Protein AF-A0A367GFH6-F1 (afdb_monomer_lite)

Secondary structure (DSSP, 8-state):
--S-HHHHHHHHHHHTS---HHHHHHHHT--HHHHHHHHHHHHHHHHHHHHHHHHHHHHHHHHHHHHHHHHHHHHHHHHHHTSSS--HHHHHHHHHHHHHHHHHHHTT------

Sequence (114 aa):
MVLTEKQRNILTEYYNDDLSLAEIAENYGITRQGVRDAIKHGEATLMEMEEKLGTARRTEAIRADLARLEELVSEVRVCNTGLFEPDTRVQRATEEMLTIIHRLDTQEELPDGI

pLDDT: mean 89.29, std 12.42, range [42.53, 97.75]

Structure (mmCIF, N/CA/C/O backbone):
data_AF-A0A367GFH6-F1
#
_entry.id   AF-A0A367GFH6-F1
#
loop_
_atom_site.group_PDB
_atom_site.id
_atom_site.type_symbol
_atom_site.label_atom_id
_atom_site.label_alt_id
_atom_site.label_comp_id
_atom_site.label_asym_id
_atom_site.label_entity_id
_atom_site.label_seq_id
_atom_site.pdbx_PDB_ins_code
_atom_site.Cartn_x
_atom_site.Cartn_y
_atom_site.Cartn_z
_atom_site.occupancy
_atom_site.B_iso_or_equiv
_atom_site.auth_seq_id
_atom_site.auth_comp_id
_atom_site.auth_asym_id
_atom_site.auth_atom_id
_atom_site.pdbx_PDB_model_num
ATOM 1 N N . MET A 1 1 ? -5.920 -10.518 13.382 1.00 49.75 1 MET A N 1
ATOM 2 C CA . MET A 1 1 ? -7.082 -9.598 13.438 1.00 49.75 1 MET A CA 1
ATOM 3 C C . MET A 1 1 ? -6.697 -8.450 14.351 1.00 49.75 1 MET A C 1
ATOM 5 O O . MET A 1 1 ? -6.339 -8.726 15.485 1.00 49.75 1 MET A O 1
ATOM 9 N N . VAL A 1 2 ? -6.662 -7.218 13.836 1.00 67.62 2 VAL A N 1
ATOM 10 C CA . VAL A 1 2 ? -6.020 -6.072 14.515 1.00 67.62 2 VAL A CA 1
ATOM 11 C C . VAL A 1 2 ? -6.932 -5.437 15.577 1.00 67.62 2 VAL A C 1
ATOM 13 O O . VAL A 1 2 ? -6.454 -5.005 16.616 1.00 67.62 2 VAL A O 1
ATOM 16 N N . LEU A 1 3 ? -8.255 -5.483 15.379 1.00 81.12 3 LEU A N 1
ATOM 17 C CA . LEU A 1 3 ? -9.234 -5.159 16.420 1.00 81.12 3 LEU A CA 1
ATOM 18 C C . LEU A 1 3 ? -9.558 -6.386 17.270 1.00 81.12 3 LEU A C 1
ATOM 20 O O . LEU A 1 3 ? -9.833 -7.470 16.734 1.00 81.12 3 LEU A O 1
ATOM 24 N N . THR A 1 4 ? -9.637 -6.183 18.586 1.00 87.31 4 THR A N 1
ATOM 25 C CA . THR A 1 4 ? -10.254 -7.175 19.473 1.00 87.31 4 THR A CA 1
ATOM 26 C C . THR A 1 4 ? -11.721 -7.372 19.093 1.00 87.31 4 THR A C 1
ATOM 28 O O . THR A 1 4 ? -12.379 -6.464 18.579 1.00 87.31 4 THR A O 1
ATOM 31 N N . GLU A 1 5 ? -12.254 -8.565 19.350 1.00 88.38 5 GLU A N 1
ATOM 32 C CA . GLU A 1 5 ? -13.666 -8.870 19.096 1.00 88.38 5 GLU A CA 1
ATOM 33 C C . GLU A 1 5 ? -14.594 -7.874 19.808 1.00 88.38 5 GLU A C 1
ATOM 35 O O . GLU A 1 5 ? -15.506 -7.327 19.196 1.00 88.38 5 GLU A O 1
ATOM 40 N N . LYS A 1 6 ? -14.265 -7.519 21.055 1.00 88.38 6 LYS A N 1
ATOM 41 C CA . LYS A 1 6 ? -14.999 -6.512 21.829 1.00 88.38 6 LYS A CA 1
ATOM 42 C C . LYS A 1 6 ? -15.000 -5.128 21.166 1.00 88.38 6 LYS A C 1
ATOM 44 O O . LYS A 1 6 ? -16.052 -4.511 21.081 1.00 88.38 6 LYS A O 1
ATOM 49 N N . GLN A 1 7 ? -13.855 -4.632 20.689 1.00 89.44 7 GLN A N 1
ATOM 50 C CA . GLN A 1 7 ? -13.791 -3.330 20.002 1.00 89.44 7 GLN A CA 1
ATOM 51 C C . GLN A 1 7 ? -14.589 -3.333 18.698 1.00 89.44 7 GLN A C 1
ATOM 53 O O . GLN A 1 7 ? -15.278 -2.364 18.400 1.00 89.44 7 GLN A O 1
ATOM 58 N N . ARG A 1 8 ? -14.518 -4.427 17.932 1.00 92.06 8 ARG A N 1
ATOM 59 C CA . ARG A 1 8 ? -15.259 -4.571 16.674 1.00 92.06 8 ARG A CA 1
ATOM 60 C C . ARG A 1 8 ? -16.766 -4.537 16.900 1.00 92.06 8 ARG A C 1
ATOM 62 O O . ARG A 1 8 ? -17.466 -3.847 16.163 1.00 92.06 8 ARG A O 1
ATOM 69 N N . ASN A 1 9 ? -17.247 -5.250 17.913 1.00 94.25 9 ASN A N 1
ATOM 70 C CA . ASN A 1 9 ? -18.670 -5.290 18.222 1.00 94.25 9 ASN A CA 1
ATOM 71 C C . ASN A 1 9 ? -19.150 -3.932 18.754 1.00 94.25 9 ASN A C 1
ATOM 73 O O . ASN A 1 9 ? -20.153 -3.429 18.270 1.00 94.25 9 ASN A O 1
ATOM 77 N N . ILE A 1 10 ? -18.377 -3.271 19.629 1.00 95.31 10 ILE A N 1
ATOM 78 C CA . ILE A 1 10 ? -18.678 -1.905 20.099 1.00 95.31 10 ILE A CA 1
ATOM 79 C C . ILE A 1 10 ? -18.764 -0.905 18.933 1.00 95.31 10 ILE A C 1
ATOM 81 O O . ILE A 1 10 ? -19.677 -0.084 18.900 1.00 95.31 10 ILE A O 1
ATOM 85 N N . LEU A 1 11 ? -17.835 -0.961 17.972 1.00 94.44 11 LEU A N 1
ATOM 86 C CA . LEU A 1 11 ? -17.886 -0.109 16.778 1.00 94.44 11 LEU A CA 1
ATOM 87 C C . LEU A 1 11 ? -19.098 -0.429 15.897 1.00 94.44 11 LEU A C 1
ATOM 89 O O . LEU A 1 11 ? -19.713 0.490 15.375 1.00 94.44 11 LEU A O 1
ATOM 93 N N . THR A 1 12 ? -19.436 -1.711 15.737 1.00 95.19 12 THR A N 1
ATOM 94 C CA . THR A 1 12 ? -20.594 -2.160 14.942 1.00 95.19 12 THR A CA 1
ATOM 95 C C . THR A 1 12 ? -21.892 -1.649 15.554 1.00 95.19 12 THR A C 1
ATOM 97 O O . THR A 1 12 ? -22.669 -1.002 14.864 1.00 95.19 12 THR A O 1
ATOM 100 N N . GLU A 1 13 ? -22.078 -1.851 16.857 1.00 96.81 13 GLU A N 1
ATOM 101 C CA . GLU A 1 13 ? -23.264 -1.388 17.578 1.00 96.81 13 GLU A CA 1
ATOM 102 C C . GLU A 1 13 ? -23.412 0.139 17.509 1.00 96.81 13 GLU A C 1
ATOM 104 O O . GLU A 1 13 ? -24.517 0.649 17.351 1.00 96.81 13 GLU A O 1
ATOM 109 N N . TYR A 1 14 ? -22.299 0.877 17.583 1.00 96.38 14 TYR A N 1
ATOM 110 C CA . TYR A 1 14 ? -22.318 2.338 17.510 1.00 96.38 14 TYR A CA 1
ATOM 111 C C . TYR A 1 14 ? -22.567 2.882 16.095 1.00 96.38 14 TYR A C 1
ATOM 113 O O . TYR A 1 14 ? -23.337 3.824 15.937 1.00 96.38 14 TYR A O 1
ATOM 121 N N . TYR A 1 15 ? -21.901 2.331 15.074 1.00 95.81 15 TYR A N 1
ATOM 122 C CA . TYR A 1 15 ? -21.920 2.881 13.713 1.00 95.81 15 TYR A CA 1
ATOM 123 C C . TYR A 1 15 ? -22.960 2.254 12.780 1.00 95.81 15 TYR A C 1
ATOM 125 O O . TYR A 1 15 ? -23.395 2.923 11.846 1.00 95.81 15 TYR A O 1
ATOM 133 N N . ASN A 1 16 ? -23.325 0.987 12.992 1.00 95.81 16 ASN A N 1
ATOM 134 C CA . ASN A 1 16 ? -24.230 0.247 12.106 1.00 95.81 16 ASN A CA 1
ATOM 135 C C . ASN A 1 16 ? -25.616 0.035 12.722 1.00 95.81 16 ASN A C 1
ATOM 137 O O . ASN A 1 16 ? -26.594 -0.012 11.980 1.00 95.81 16 ASN A O 1
ATOM 141 N N . ASP A 1 17 ? -25.690 -0.089 14.050 1.00 97.31 17 ASP A N 1
ATOM 142 C CA . ASP A 1 17 ? -26.941 -0.382 14.760 1.00 97.31 17 ASP A CA 1
ATOM 143 C C . ASP A 1 17 ? -27.511 0.844 15.508 1.00 97.31 17 ASP A C 1
ATOM 145 O O . ASP A 1 17 ? -28.562 0.743 16.138 1.00 97.31 17 ASP A O 1
ATOM 149 N N . ASP A 1 18 ? -26.841 2.002 15.430 1.00 97.00 18 ASP A N 1
ATOM 150 C CA . ASP A 1 18 ? -27.229 3.282 16.048 1.00 97.00 18 ASP A CA 1
ATOM 151 C C . ASP A 1 18 ? -27.410 3.245 17.585 1.00 97.00 18 ASP A C 1
ATOM 153 O O . ASP A 1 18 ? -28.092 4.100 18.164 1.00 97.00 18 ASP A O 1
ATOM 157 N N . LEU A 1 19 ? -26.778 2.293 18.288 1.00 97.19 19 LEU A N 1
ATOM 158 C CA . LEU A 1 19 ? -26.833 2.249 19.751 1.00 97.19 19 LEU A CA 1
ATOM 159 C C . LEU A 1 19 ? -26.089 3.441 20.362 1.00 97.19 19 LEU A C 1
ATOM 161 O O . LEU A 1 19 ? -24.975 3.814 19.983 1.00 97.19 19 LEU A O 1
ATOM 165 N N . SER A 1 20 ? -26.667 4.010 21.414 1.00 97.06 20 SER A N 1
ATOM 166 C CA . SER A 1 20 ? -26.018 5.055 22.193 1.00 97.06 20 SER A CA 1
ATOM 167 C C . SER A 1 20 ? -24.896 4.498 23.074 1.00 97.06 20 SER A C 1
ATOM 169 O O . SER A 1 20 ? -24.908 3.357 23.531 1.00 97.06 20 SER A O 1
ATOM 171 N N . LEU A 1 21 ? -23.954 5.366 23.460 1.00 96.50 21 LEU 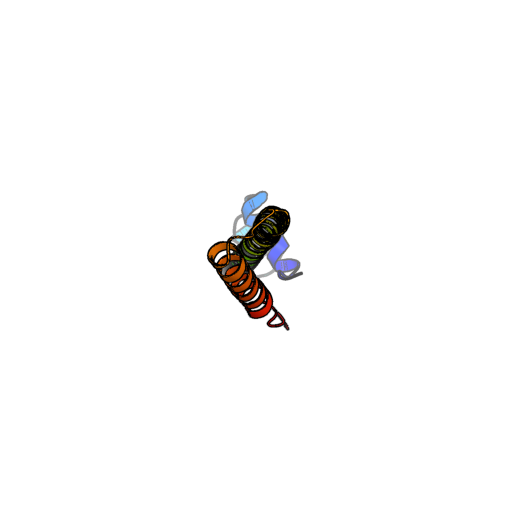A N 1
ATOM 172 C CA . LEU A 1 21 ? -22.887 5.014 24.412 1.00 96.50 21 LEU A CA 1
ATOM 173 C C . LEU A 1 21 ? -23.406 4.476 25.756 1.00 96.50 21 LEU A C 1
ATOM 175 O O . LEU A 1 21 ? -22.641 3.860 26.491 1.00 96.50 21 LEU A O 1
ATOM 179 N N . ALA A 1 22 ? -24.646 4.804 26.134 1.00 96.69 22 ALA A N 1
ATOM 180 C CA . ALA A 1 22 ? -25.258 4.304 27.362 1.00 96.69 22 ALA A CA 1
ATOM 181 C C . ALA A 1 22 ? -25.753 2.863 27.187 1.00 96.69 22 ALA A C 1
ATOM 183 O O . ALA A 1 22 ? -25.437 2.029 28.029 1.00 96.69 22 ALA A O 1
ATOM 184 N N . GLU A 1 23 ? -26.436 2.572 26.079 1.00 96.88 23 GLU A N 1
ATOM 185 C CA . GLU A 1 23 ? -26.916 1.224 25.741 1.00 96.88 23 GLU A CA 1
ATOM 186 C C . GLU A 1 23 ? -25.743 0.255 25.557 1.00 96.88 23 GLU A C 1
ATOM 188 O O . GLU A 1 23 ? -25.728 -0.828 26.134 1.00 96.88 23 GLU A O 1
ATOM 193 N N . ILE A 1 24 ? -24.682 0.686 24.868 1.00 96.75 24 ILE A N 1
ATOM 194 C CA . ILE A 1 24 ? -23.463 -0.122 24.713 1.00 96.75 24 ILE A CA 1
ATOM 195 C C . ILE A 1 24 ? -22.770 -0.328 26.072 1.00 96.75 24 ILE A C 1
ATOM 197 O O . ILE A 1 24 ? -22.295 -1.417 26.389 1.00 96.75 24 ILE A O 1
ATOM 201 N N . ALA A 1 25 ? -22.703 0.704 26.918 1.00 97.00 25 ALA A N 1
ATOM 202 C CA . ALA A 1 25 ? -22.102 0.581 28.248 1.00 97.00 25 ALA A CA 1
ATOM 203 C C . ALA A 1 25 ? -22.830 -0.468 29.106 1.00 97.00 25 ALA A C 1
ATOM 205 O O . ALA A 1 25 ? -22.176 -1.264 29.784 1.00 97.00 25 ALA A O 1
ATOM 206 N N . GLU A 1 26 ? -24.161 -0.494 29.026 1.00 96.88 26 GLU A N 1
ATOM 207 C CA . GLU A 1 26 ? -25.013 -1.478 29.689 1.00 96.88 26 GLU A CA 1
ATOM 208 C C . GLU A 1 26 ? -24.784 -2.895 29.137 1.00 96.88 26 GLU A C 1
ATOM 210 O O . GLU A 1 26 ? -24.479 -3.796 29.920 1.00 96.88 26 GLU A O 1
ATOM 215 N N . ASN A 1 27 ? -24.795 -3.074 27.809 1.00 95.38 27 ASN A N 1
ATOM 216 C CA . ASN A 1 27 ? -24.574 -4.368 27.145 1.00 95.38 27 ASN A CA 1
ATOM 217 C C . ASN A 1 27 ? -23.248 -5.039 27.541 1.00 95.38 27 ASN A C 1
ATOM 219 O O . ASN A 1 27 ? -23.181 -6.258 27.701 1.00 95.38 27 ASN A O 1
ATOM 223 N N . TYR A 1 28 ? -22.182 -4.251 27.713 1.00 94.56 28 TYR A N 1
ATOM 224 C CA . TYR A 1 28 ? -20.838 -4.760 28.012 1.00 94.56 28 TYR A CA 1
ATOM 225 C C . TYR A 1 28 ? -20.437 -4.658 29.488 1.00 94.56 28 TYR A C 1
ATOM 227 O O . TYR A 1 28 ? -19.307 -5.0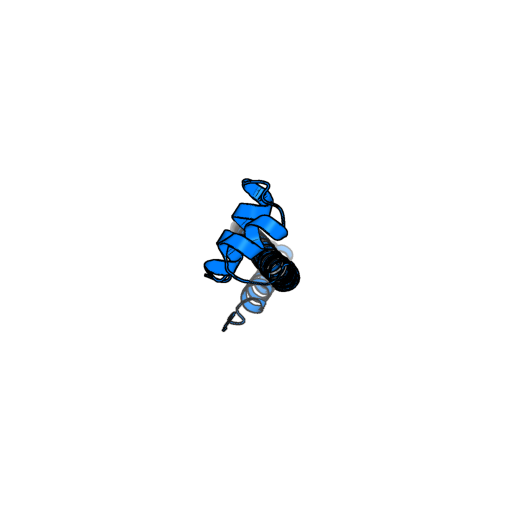31 29.826 1.00 94.56 28 TYR A O 1
ATOM 235 N N . GLY A 1 29 ? -21.308 -4.136 30.358 1.00 95.44 29 GLY A N 1
ATOM 236 C CA . GLY A 1 29 ? -21.011 -3.927 31.778 1.00 95.44 29 GLY A CA 1
ATOM 237 C C . GLY A 1 29 ? -19.814 -3.000 32.022 1.00 95.44 29 GLY A C 1
ATOM 238 O O . GLY A 1 29 ? -19.024 -3.233 32.938 1.00 95.44 29 GLY A O 1
ATOM 239 N N . ILE A 1 30 ? -19.634 -1.977 31.180 1.00 94.44 30 ILE A N 1
ATOM 240 C CA . ILE A 1 30 ? -18.542 -0.994 31.280 1.00 94.44 30 ILE A CA 1
ATOM 241 C C . ILE A 1 30 ? -19.090 0.425 31.441 1.00 94.44 30 ILE A C 1
ATOM 243 O O . ILE A 1 30 ? -20.287 0.668 31.361 1.00 94.44 30 ILE A O 1
ATOM 247 N N . THR A 1 31 ? -18.219 1.404 31.685 1.00 96.81 31 THR A N 1
ATOM 248 C CA . THR A 1 31 ? -18.642 2.809 31.766 1.00 96.81 31 THR A CA 1
ATOM 249 C C . THR A 1 31 ? -18.828 3.409 30.369 1.00 96.81 31 THR A C 1
ATOM 251 O O . THR A 1 31 ? -18.164 3.001 29.416 1.00 96.81 31 THR A O 1
ATOM 254 N N . ARG A 1 32 ? -19.651 4.463 30.246 1.00 96.50 32 ARG A N 1
ATOM 255 C CA . ARG A 1 32 ? -19.767 5.253 28.998 1.00 96.50 32 ARG A CA 1
ATOM 256 C C . ARG A 1 32 ? -18.410 5.777 28.519 1.00 96.50 32 ARG A C 1
ATOM 258 O O . ARG A 1 32 ? -18.178 5.874 27.319 1.00 96.50 32 ARG A O 1
ATOM 265 N N . GLN A 1 33 ? -17.516 6.105 29.457 1.00 96.06 33 GLN A N 1
ATOM 266 C CA . GLN A 1 33 ? -16.150 6.512 29.137 1.00 96.06 33 GLN A CA 1
ATOM 267 C C . GLN A 1 33 ? -15.342 5.344 28.557 1.00 96.06 33 GLN A C 1
ATOM 269 O O . GLN A 1 33 ? -14.685 5.522 27.541 1.00 96.06 33 GLN A O 1
ATOM 274 N N . GLY A 1 34 ? -15.477 4.138 29.117 1.00 94.88 34 GLY A N 1
ATOM 275 C CA . GLY A 1 34 ? -14.867 2.929 28.562 1.00 94.88 34 GLY A CA 1
ATOM 276 C C . GLY A 1 34 ? -15.347 2.604 27.144 1.00 94.88 34 GLY A C 1
ATOM 277 O O . GLY A 1 34 ? -14.539 2.196 26.315 1.00 94.88 34 GLY A O 1
ATOM 278 N N . VAL A 1 35 ? -16.629 2.842 26.832 1.00 96.00 35 VAL A N 1
ATOM 279 C CA . VAL A 1 35 ? -17.148 2.732 25.453 1.00 96.00 35 VAL A CA 1
ATOM 280 C C . VAL A 1 35 ? -16.484 3.764 24.537 1.00 96.00 35 VAL A C 1
ATOM 282 O O . VAL A 1 35 ? -15.995 3.403 23.469 1.00 96.00 35 VAL A O 1
ATOM 285 N N . ARG A 1 36 ? -16.409 5.038 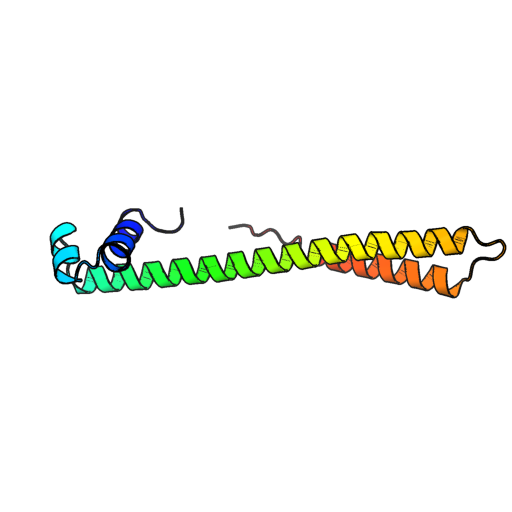24.957 1.00 95.50 36 ARG A N 1
ATOM 286 C CA . ARG A 1 36 ? -15.741 6.099 24.176 1.00 95.50 36 ARG A CA 1
ATOM 287 C C . ARG A 1 36 ? -14.283 5.772 23.887 1.00 95.50 36 ARG A C 1
ATOM 289 O O . ARG A 1 36 ? -13.830 5.955 22.761 1.00 95.50 36 ARG A O 1
ATOM 296 N N . ASP A 1 37 ? -13.562 5.291 24.892 1.00 95.06 37 ASP A N 1
ATOM 297 C CA . ASP A 1 37 ? -12.153 4.944 24.747 1.00 95.06 37 ASP A CA 1
ATOM 298 C C . ASP A 1 37 ? -11.987 3.759 23.785 1.00 95.06 37 ASP A C 1
ATOM 300 O O . ASP A 1 37 ? -11.118 3.805 22.912 1.00 95.06 37 ASP A O 1
ATOM 304 N N . ALA A 1 38 ? -12.860 2.746 23.874 1.00 93.31 38 ALA A N 1
ATOM 305 C CA . ALA A 1 38 ? -12.869 1.603 22.963 1.00 93.31 38 ALA A CA 1
ATOM 306 C C . ALA A 1 38 ? -13.128 2.009 21.502 1.00 93.31 38 ALA A C 1
ATOM 308 O O . ALA A 1 38 ? -12.409 1.535 20.622 1.00 93.31 38 ALA A O 1
ATOM 309 N N . ILE A 1 39 ? -14.089 2.910 21.256 1.00 94.62 39 ILE A N 1
ATOM 310 C CA . ILE A 1 39 ? -14.366 3.466 19.920 1.00 94.62 39 ILE A CA 1
ATOM 311 C C . ILE A 1 39 ? -13.130 4.198 19.396 1.00 94.62 39 ILE A C 1
ATOM 313 O O . ILE A 1 39 ? -12.601 3.833 18.350 1.00 94.62 39 ILE A O 1
ATOM 317 N N . LYS A 1 40 ? -12.598 5.153 20.167 1.00 94.75 40 LYS A N 1
ATOM 318 C CA . LYS A 1 40 ? -11.440 5.963 19.762 1.00 94.75 40 LYS A CA 1
ATOM 319 C C . LYS A 1 40 ? -10.208 5.113 19.429 1.00 94.75 40 LYS A C 1
ATOM 321 O O . LYS A 1 40 ? -9.500 5.395 18.467 1.00 94.75 40 LYS A O 1
ATOM 326 N N . HIS A 1 41 ? -9.927 4.081 20.226 1.00 93.50 41 HIS A N 1
ATOM 327 C CA . HIS A 1 41 ? -8.796 3.181 19.962 1.00 93.50 41 HIS A CA 1
ATOM 328 C C . HIS A 1 41 ? -9.046 2.319 18.726 1.00 93.50 41 HIS A C 1
ATOM 330 O O . HIS A 1 41 ? -8.125 2.069 17.947 1.00 93.50 41 HIS A O 1
ATOM 336 N N . GLY A 1 42 ? -10.288 1.873 18.541 1.00 92.06 42 GLY A N 1
ATOM 337 C CA . GLY A 1 42 ? -10.681 1.124 17.361 1.00 92.06 42 GLY A CA 1
ATOM 338 C C . GLY A 1 42 ? -10.536 1.939 16.074 1.00 92.06 42 GLY A C 1
ATOM 339 O O . GLY A 1 42 ? -9.974 1.441 15.105 1.00 92.06 42 GLY A O 1
ATOM 340 N N . GLU A 1 43 ? -10.944 3.207 16.086 1.00 93.00 43 GLU A N 1
ATOM 341 C CA . GLU A 1 43 ? -10.777 4.132 14.957 1.00 93.00 43 GLU A CA 1
ATOM 342 C C . GLU A 1 43 ? -9.307 4.386 14.625 1.00 93.00 43 GLU A C 1
ATOM 344 O O . GLU A 1 43 ? -8.922 4.280 13.465 1.00 93.00 43 GLU A O 1
ATOM 349 N N . ALA A 1 44 ? -8.470 4.656 15.633 1.00 92.00 44 ALA A N 1
ATOM 350 C CA . ALA A 1 44 ? -7.033 4.843 15.426 1.00 92.00 44 ALA A CA 1
ATOM 351 C C . ALA A 1 44 ? -6.394 3.605 14.776 1.00 92.00 44 ALA A C 1
ATOM 353 O O . ALA A 1 44 ? -5.643 3.716 13.811 1.00 92.00 44 ALA A O 1
ATOM 354 N N . THR A 1 45 ? -6.773 2.416 15.249 1.00 90.88 45 THR A N 1
ATOM 355 C CA . THR A 1 45 ? -6.306 1.142 14.692 1.00 90.88 45 THR A CA 1
ATOM 356 C C . THR A 1 45 ? -6.727 0.972 13.229 1.00 90.88 45 THR A C 1
ATOM 358 O O . THR A 1 45 ? -5.925 0.552 12.397 1.00 90.88 45 THR A O 1
ATOM 361 N N . LEU A 1 46 ? -7.980 1.295 12.896 1.00 89.38 46 LEU A N 1
ATOM 362 C CA . LEU A 1 46 ? -8.482 1.219 11.522 1.00 89.38 46 LEU A CA 1
ATOM 363 C C . LEU A 1 46 ? -7.790 2.230 10.602 1.00 89.38 46 LEU A C 1
ATOM 365 O O . LEU A 1 46 ? -7.455 1.878 9.475 1.00 89.38 46 LEU A O 1
ATOM 369 N N . MET A 1 47 ? -7.525 3.443 11.089 1.00 87.56 47 MET A N 1
ATOM 370 C CA . MET A 1 47 ? -6.823 4.483 10.338 1.00 87.56 47 MET A CA 1
ATOM 371 C C . MET A 1 47 ? -5.377 4.080 10.025 1.00 87.56 47 MET A C 1
ATOM 373 O O . MET A 1 47 ? -4.948 4.184 8.879 1.00 87.56 47 MET A O 1
ATOM 377 N N . GLU A 1 48 ? -4.645 3.541 11.004 1.00 88.94 48 GLU A N 1
ATOM 378 C CA . GLU A 1 48 ? -3.294 3.008 10.780 1.00 88.94 48 GLU A CA 1
ATOM 379 C C . GLU A 1 48 ? -3.292 1.861 9.759 1.00 88.94 48 GLU A C 1
ATOM 381 O O . GLU A 1 48 ? -2.388 1.746 8.929 1.00 88.94 48 GLU A O 1
ATOM 386 N N . MET A 1 49 ? -4.307 0.991 9.797 1.00 87.44 49 MET A N 1
ATOM 387 C CA . MET A 1 49 ? -4.455 -0.070 8.801 1.00 87.44 49 MET A CA 1
ATOM 388 C C . MET A 1 49 ? -4.750 0.490 7.413 1.00 87.44 49 MET A C 1
ATOM 390 O O . MET A 1 49 ? -4.177 0.008 6.439 1.00 87.44 49 MET A O 1
ATOM 394 N N . GLU A 1 50 ? -5.634 1.479 7.305 1.00 85.94 50 GLU A N 1
ATOM 395 C CA . GLU A 1 50 ? -5.950 2.122 6.033 1.00 85.94 50 GLU A CA 1
ATOM 396 C C . GLU A 1 50 ? -4.716 2.799 5.431 1.00 85.94 50 GLU A C 1
ATOM 398 O O . GLU A 1 50 ? -4.463 2.645 4.237 1.00 85.94 50 GLU A O 1
ATOM 403 N N . GLU A 1 51 ? -3.904 3.467 6.249 1.00 86.00 51 GLU A N 1
ATOM 404 C CA . GLU A 1 51 ? -2.644 4.076 5.823 1.00 86.00 51 GLU A CA 1
ATOM 405 C C . GLU A 1 51 ? -1.651 3.024 5.306 1.00 86.00 51 GLU A C 1
ATOM 407 O O . GLU A 1 51 ? -1.089 3.174 4.214 1.00 86.00 51 GLU A O 1
ATOM 412 N N . LYS A 1 52 ? -1.488 1.908 6.028 1.00 85.88 52 LYS A N 1
ATOM 413 C CA . LYS A 1 52 ? -0.646 0.783 5.587 1.00 85.88 52 LYS A CA 1
ATOM 414 C C . LYS A 1 52 ? -1.162 0.151 4.296 1.00 85.88 52 LYS A C 1
ATOM 416 O O . LYS A 1 52 ? -0.384 -0.083 3.378 1.00 85.88 52 LYS A O 1
ATOM 421 N N . LEU A 1 53 ? -2.470 -0.080 4.183 1.00 85.94 53 LEU A N 1
ATOM 422 C CA . LEU A 1 53 ? -3.093 -0.611 2.966 1.00 85.94 53 LEU A CA 1
ATOM 423 C C . LEU A 1 53 ? -2.988 0.370 1.793 1.00 85.94 53 LEU A C 1
ATOM 425 O O . LEU A 1 53 ? -2.831 -0.047 0.647 1.00 85.94 53 LEU A O 1
ATOM 429 N N . GLY A 1 54 ? -3.099 1.671 2.049 1.00 85.94 54 GLY A N 1
ATOM 430 C CA . GLY A 1 54 ? -2.878 2.722 1.060 1.00 85.94 54 GLY A CA 1
ATOM 431 C C . GLY A 1 54 ? -1.440 2.714 0.550 1.00 85.94 54 GLY A C 1
ATOM 432 O O . GLY A 1 54 ? -1.219 2.740 -0.660 1.00 85.94 54 GLY A O 1
ATOM 433 N N . THR A 1 55 ? -0.479 2.590 1.465 1.00 82.88 55 THR A N 1
ATOM 434 C CA . THR A 1 55 ? 0.949 2.478 1.150 1.00 82.88 55 THR A CA 1
ATOM 435 C C . THR A 1 55 ? 1.232 1.222 0.330 1.00 82.88 55 THR A C 1
ATOM 437 O O . THR A 1 55 ? 1.780 1.330 -0.762 1.00 82.88 55 THR A O 1
ATOM 440 N N . ALA A 1 56 ? 0.744 0.058 0.767 1.00 82.94 56 ALA A N 1
ATOM 441 C CA . ALA A 1 56 ? 0.894 -1.205 0.045 1.00 82.94 56 ALA A CA 1
ATOM 442 C C . ALA A 1 56 ? 0.306 -1.144 -1.375 1.00 82.94 56 ALA A C 1
ATOM 444 O O . ALA A 1 56 ? 0.955 -1.557 -2.332 1.00 82.94 56 ALA A O 1
ATOM 445 N N . ARG A 1 57 ? -0.896 -0.570 -1.543 1.00 85.44 57 ARG A N 1
ATOM 446 C CA . ARG A 1 57 ? -1.505 -0.373 -2.872 1.00 85.44 57 ARG A CA 1
ATOM 447 C C . ARG A 1 57 ? -0.666 0.533 -3.769 1.00 85.44 57 ARG A C 1
ATOM 449 O O . ARG A 1 57 ? -0.567 0.278 -4.965 1.00 85.44 57 ARG A O 1
ATOM 456 N N . ARG A 1 58 ? -0.086 1.597 -3.211 1.00 87.19 58 ARG A N 1
ATOM 457 C CA . ARG A 1 58 ? 0.781 2.514 -3.957 1.00 87.19 58 ARG A CA 1
ATOM 458 C C . ARG A 1 58 ? 2.075 1.827 -4.388 1.00 87.19 58 ARG A C 1
ATOM 460 O O . ARG A 1 58 ? 2.464 1.986 -5.539 1.00 87.19 58 ARG A O 1
ATOM 467 N N . THR A 1 59 ? 2.703 1.068 -3.496 1.00 87.56 59 THR A N 1
ATOM 468 C CA . THR A 1 59 ? 3.902 0.278 -3.800 1.00 87.56 59 THR A CA 1
ATOM 469 C C . THR A 1 59 ? 3.620 -0.750 -4.894 1.00 87.56 59 THR A C 1
ATOM 471 O O . THR A 1 59 ? 4.366 -0.824 -5.864 1.00 87.56 59 THR A O 1
ATOM 474 N N . GLU A 1 60 ? 2.498 -1.468 -4.819 1.00 88.69 60 GLU A N 1
ATOM 475 C CA . GLU A 1 60 ? 2.109 -2.426 -5.861 1.00 88.69 60 GLU A CA 1
ATOM 476 C C . GLU A 1 60 ? 1.912 -1.753 -7.229 1.00 88.69 60 GLU A C 1
ATOM 478 O O . GLU A 1 60 ? 2.388 -2.253 -8.247 1.00 88.69 60 GLU A O 1
ATOM 483 N N . ALA A 1 61 ? 1.268 -0.582 -7.263 1.00 91.19 61 ALA A N 1
ATOM 484 C CA . ALA A 1 61 ? 1.110 0.183 -8.499 1.00 91.19 61 ALA A CA 1
ATOM 485 C C . ALA A 1 61 ? 2.464 0.617 -9.091 1.00 91.19 61 ALA A C 1
ATOM 487 O O . ALA A 1 61 ? 2.679 0.484 -10.292 1.00 91.19 61 ALA A O 1
ATOM 488 N N . ILE A 1 62 ? 3.395 1.078 -8.248 1.00 92.62 62 ILE A N 1
ATOM 489 C CA . ILE A 1 62 ? 4.748 1.458 -8.679 1.00 92.62 62 ILE A CA 1
ATOM 490 C C . ILE A 1 62 ? 5.498 0.249 -9.249 1.00 92.62 62 ILE A C 1
ATOM 492 O O . ILE A 1 62 ? 6.134 0.374 -10.294 1.00 92.62 62 ILE A O 1
ATOM 496 N N . ARG A 1 63 ? 5.398 -0.927 -8.618 1.00 90.81 63 ARG A N 1
ATOM 497 C CA . ARG A 1 63 ? 6.016 -2.165 -9.122 1.00 90.81 63 ARG A CA 1
ATOM 498 C C . ARG A 1 63 ? 5.458 -2.577 -10.479 1.00 90.81 63 ARG A C 1
ATOM 500 O O . ARG A 1 63 ? 6.227 -2.914 -11.376 1.00 90.81 63 ARG A O 1
ATOM 507 N N . ALA A 1 64 ? 4.141 -2.496 -10.658 1.00 94.06 64 ALA A N 1
ATOM 508 C CA . ALA A 1 64 ? 3.509 -2.774 -11.944 1.00 94.06 64 ALA A CA 1
ATOM 509 C C . ALA A 1 64 ? 4.008 -1.818 -13.046 1.00 94.06 64 ALA A C 1
ATOM 511 O O . ALA A 1 64 ? 4.325 -2.259 -14.154 1.00 94.06 64 ALA A O 1
ATOM 512 N N . ASP A 1 65 ? 4.142 -0.527 -12.731 1.00 95.88 65 ASP A N 1
ATOM 513 C CA . ASP A 1 65 ? 4.681 0.468 -13.661 1.00 95.88 65 ASP A CA 1
ATOM 514 C C . ASP A 1 65 ? 6.167 0.218 -13.981 1.00 95.88 65 ASP A C 1
ATOM 516 O O . ASP A 1 65 ? 6.566 0.311 -15.145 1.00 95.88 65 ASP A O 1
ATOM 520 N N . LEU A 1 66 ? 6.992 -0.141 -12.988 1.00 95.94 66 LEU A N 1
ATOM 521 C CA . LEU A 1 66 ? 8.408 -0.484 -13.185 1.00 95.94 66 LEU A CA 1
ATOM 522 C C . LEU A 1 66 ? 8.580 -1.717 -14.079 1.00 95.94 66 LEU A C 1
ATOM 524 O O . LEU A 1 66 ? 9.376 -1.670 -15.019 1.00 95.94 66 LEU A O 1
ATOM 528 N N . ALA A 1 67 ? 7.795 -2.772 -13.851 1.00 94.94 67 ALA A N 1
ATOM 529 C CA . ALA A 1 67 ? 7.794 -3.963 -14.698 1.00 94.94 67 ALA A CA 1
ATOM 530 C C . ALA A 1 67 ? 7.414 -3.614 -16.146 1.00 94.94 67 ALA A C 1
ATOM 532 O O . ALA A 1 67 ? 8.072 -4.037 -17.098 1.00 94.94 67 ALA A O 1
ATOM 533 N N . ARG A 1 68 ? 6.398 -2.758 -16.332 1.00 97.50 68 ARG A N 1
ATOM 534 C CA . ARG A 1 68 ? 6.009 -2.311 -17.673 1.00 97.50 68 ARG A CA 1
ATOM 535 C C . ARG A 1 68 ? 7.094 -1.466 -18.345 1.00 97.50 68 ARG A C 1
ATOM 537 O O . ARG A 1 68 ? 7.296 -1.578 -19.555 1.00 97.50 68 ARG A O 1
ATOM 544 N N . LEU A 1 69 ? 7.798 -0.622 -17.592 1.00 97.00 69 LEU A N 1
ATOM 545 C CA . LEU A 1 69 ? 8.936 0.138 -18.110 1.00 97.00 69 LEU A CA 1
ATOM 546 C C . LEU A 1 69 ? 10.087 -0.781 -18.529 1.00 97.00 69 LEU A C 1
ATOM 548 O O . LEU A 1 69 ? 10.687 -0.544 -19.576 1.00 97.00 69 LEU A O 1
ATOM 552 N N . GLU A 1 70 ? 10.377 -1.833 -17.765 1.00 96.38 70 GLU A N 1
ATOM 553 C CA . GLU A 1 70 ? 11.406 -2.817 -18.112 1.00 96.38 70 GLU A CA 1
ATOM 554 C C . GLU A 1 70 ? 11.110 -3.521 -19.444 1.00 96.38 70 GLU A C 1
ATOM 556 O O . GLU A 1 70 ? 12.002 -3.639 -20.295 1.00 96.38 70 GLU A O 1
ATOM 561 N N . GLU A 1 71 ? 9.856 -3.929 -19.659 1.00 97.25 71 GLU A N 1
ATOM 562 C CA . GLU A 1 71 ? 9.401 -4.508 -20.928 1.00 97.25 71 GLU A CA 1
ATOM 563 C C . GLU A 1 71 ? 9.615 -3.535 -22.092 1.00 97.25 71 GLU A C 1
ATOM 565 O O . GLU A 1 71 ? 10.275 -3.877 -23.074 1.00 97.25 71 GLU A O 1
ATOM 570 N N . LEU A 1 72 ? 9.126 -2.297 -21.964 1.00 97.75 72 LEU A N 1
ATOM 571 C CA . LEU A 1 72 ? 9.230 -1.276 -23.011 1.00 97.75 72 LEU A CA 1
ATOM 572 C C . LEU A 1 72 ? 10.687 -0.940 -23.351 1.00 97.75 72 LEU A C 1
ATOM 574 O O . LEU A 1 72 ? 11.048 -0.813 -24.522 1.00 97.75 72 LEU A O 1
ATOM 578 N N . VAL A 1 73 ? 11.549 -0.810 -22.341 1.00 97.50 73 VAL A N 1
ATOM 579 C CA . VAL A 1 73 ? 12.979 -0.546 -22.553 1.00 97.50 73 VAL A CA 1
ATOM 580 C C . VAL A 1 73 ? 13.651 -1.735 -23.237 1.00 97.50 73 VAL A C 1
ATOM 582 O O . VAL A 1 73 ? 14.482 -1.548 -24.130 1.00 97.50 73 VAL A O 1
ATOM 585 N N . SER A 1 74 ? 13.273 -2.959 -22.867 1.00 95.19 74 SER A N 1
ATOM 586 C CA . SER A 1 74 ? 13.772 -4.172 -23.511 1.00 95.19 74 SER A CA 1
ATOM 587 C C . SER A 1 74 ? 13.328 -4.275 -24.970 1.00 95.19 74 SER A C 1
ATOM 589 O O . SER A 1 74 ? 14.163 -4.584 -25.819 1.00 95.19 74 SER A O 1
ATOM 591 N N . GLU A 1 75 ? 12.075 -3.945 -25.290 1.00 96.56 75 GLU A N 1
ATOM 592 C CA . GLU A 1 75 ? 11.575 -3.862 -26.668 1.00 96.56 75 GLU A CA 1
ATOM 593 C C . GLU A 1 75 ? 12.372 -2.842 -27.494 1.00 96.56 75 GLU A C 1
ATOM 595 O O . GLU A 1 75 ? 12.852 -3.165 -28.582 1.00 96.56 75 GLU A O 1
ATOM 600 N N . VAL A 1 76 ? 12.584 -1.629 -26.967 1.00 95.75 76 VAL A N 1
ATOM 601 C CA . VAL A 1 76 ? 13.380 -0.584 -27.641 1.00 95.75 76 VAL A CA 1
ATOM 602 C C . VAL A 1 76 ? 14.807 -1.061 -27.897 1.00 95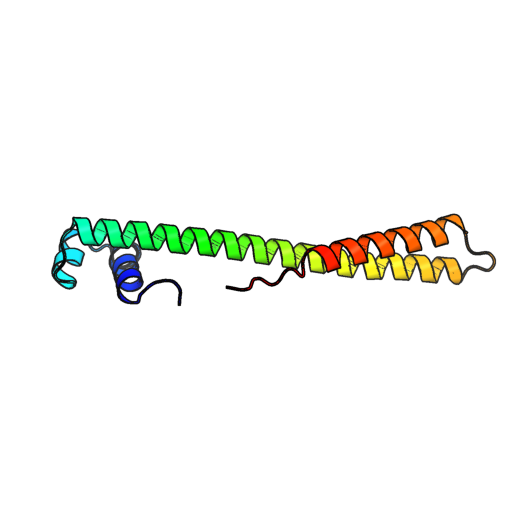.75 76 VAL A C 1
ATOM 604 O O . VAL A 1 76 ? 15.340 -0.867 -28.993 1.00 95.75 76 VAL A O 1
ATOM 607 N N . ARG A 1 77 ? 15.423 -1.722 -26.913 1.00 94.38 77 ARG A N 1
ATOM 608 C CA . ARG A 1 77 ? 16.770 -2.275 -27.049 1.00 94.38 77 ARG A CA 1
ATOM 609 C C . ARG A 1 77 ? 16.833 -3.355 -28.127 1.00 94.38 77 ARG A C 1
ATOM 611 O O . ARG A 1 77 ? 17.738 -3.308 -28.952 1.00 94.38 77 ARG A O 1
ATOM 618 N N . VAL A 1 78 ? 15.877 -4.286 -28.157 1.00 93.88 78 VAL A N 1
ATOM 619 C CA . VAL A 1 78 ? 15.800 -5.343 -29.184 1.00 93.88 78 VAL A CA 1
ATOM 620 C C . VAL A 1 78 ? 15.597 -4.748 -30.580 1.00 93.88 78 VAL A C 1
ATOM 622 O O . VAL A 1 78 ? 16.260 -5.157 -31.530 1.00 93.88 78 VAL A O 1
ATOM 625 N N . CYS A 1 79 ? 14.731 -3.743 -30.715 1.00 93.25 79 CYS A N 1
ATOM 626 C CA . CYS A 1 79 ? 14.546 -3.033 -31.979 1.00 93.25 79 CYS A CA 1
ATOM 627 C C . CYS A 1 79 ? 15.842 -2.357 -32.448 1.00 93.25 79 CYS A C 1
ATOM 629 O O . CYS A 1 79 ? 16.180 -2.440 -33.626 1.00 93.25 79 CYS A O 1
ATOM 631 N N . ASN A 1 80 ? 16.586 -1.723 -31.534 1.00 92.81 80 ASN A N 1
ATOM 632 C CA . ASN A 1 80 ? 17.859 -1.080 -31.852 1.00 92.81 80 ASN A CA 1
ATOM 633 C C . ASN A 1 80 ? 18.933 -2.088 -32.280 1.00 92.81 80 ASN A C 1
ATOM 635 O O . ASN A 1 80 ? 19.643 -1.848 -33.252 1.00 92.81 80 ASN A O 1
ATOM 639 N N . THR A 1 81 ? 19.045 -3.224 -31.586 1.00 89.56 81 THR A N 1
ATOM 640 C CA . THR A 1 81 ? 20.027 -4.267 -31.926 1.00 89.56 81 THR A CA 1
ATOM 641 C C . THR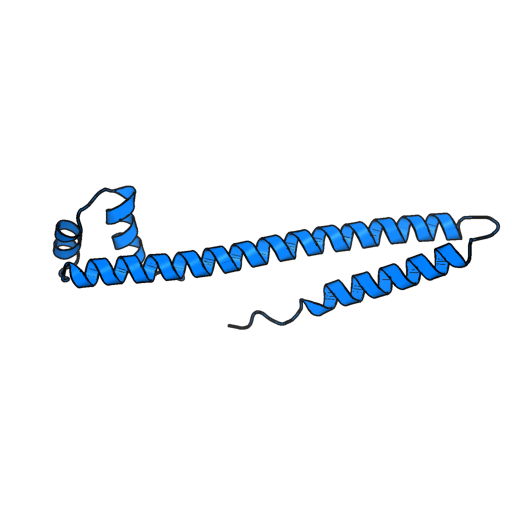 A 1 81 ? 19.691 -5.007 -33.219 1.00 89.56 81 THR A C 1
ATOM 643 O O . THR A 1 81 ? 20.594 -5.553 -33.848 1.00 89.56 81 THR A O 1
ATOM 646 N N . GLY A 1 82 ? 18.423 -5.006 -33.641 1.00 89.00 82 GLY A N 1
ATOM 647 C CA . GLY A 1 82 ? 17.977 -5.570 -34.918 1.00 89.00 82 GLY A CA 1
ATOM 648 C C . GLY A 1 82 ? 18.283 -4.710 -36.151 1.00 89.00 82 GLY A C 1
ATOM 649 O O . GLY A 1 82 ? 18.066 -5.168 -37.275 1.00 89.00 82 GLY A O 1
ATOM 650 N N . LEU A 1 83 ? 18.771 -3.477 -35.978 1.00 87.12 83 LEU A N 1
ATOM 651 C CA . LEU A 1 83 ? 19.188 -2.619 -37.088 1.00 87.12 83 LEU A CA 1
ATOM 652 C C . LEU A 1 83 ? 20.508 -3.111 -37.696 1.00 87.12 83 LEU A C 1
ATOM 654 O O . LEU A 1 83 ? 21.367 -3.645 -37.000 1.00 87.12 83 LEU A O 1
ATOM 658 N N . PHE A 1 84 ? 20.698 -2.869 -38.999 1.00 88.81 84 PHE A N 1
ATOM 659 C CA . PHE A 1 84 ? 21.967 -3.157 -39.682 1.00 88.81 84 PHE A CA 1
ATOM 660 C C . PHE A 1 84 ? 23.152 -2.429 -39.018 1.00 88.81 84 PHE A C 1
ATOM 662 O O . PHE A 1 84 ? 24.234 -2.994 -38.890 1.00 88.81 84 PHE A O 1
ATOM 669 N N . GLU A 1 85 ? 22.911 -1.206 -38.536 1.00 92.88 85 GLU A N 1
ATOM 670 C CA . GLU A 1 85 ? 23.825 -0.430 -37.696 1.00 92.88 85 GLU A CA 1
ATOM 671 C C . GLU A 1 85 ? 23.065 0.072 -36.451 1.00 92.88 85 GLU A C 1
ATOM 673 O O . GLU A 1 85 ? 22.308 1.042 -36.548 1.00 92.88 85 GLU A O 1
ATOM 678 N N . PRO A 1 86 ? 23.214 -0.585 -35.285 1.00 91.88 86 PRO A N 1
ATOM 679 C CA . PRO A 1 86 ? 22.579 -0.148 -34.040 1.00 91.88 86 PRO A CA 1
ATOM 680 C C . PRO A 1 86 ? 23.072 1.228 -33.564 1.00 91.88 86 PRO A C 1
ATOM 682 O O . PRO A 1 86 ? 24.276 1.503 -33.575 1.00 91.88 86 PRO A O 1
ATOM 685 N N . ASP A 1 87 ? 22.172 2.083 -33.059 1.00 96.06 87 ASP A N 1
ATOM 686 C CA . ASP A 1 87 ? 22.564 3.367 -32.461 1.00 96.06 87 ASP A CA 1
ATOM 687 C C . ASP A 1 87 ? 23.142 3.120 -31.057 1.00 96.06 87 ASP A C 1
ATOM 689 O O . ASP A 1 87 ? 22.466 2.657 -30.131 1.00 96.06 87 ASP A O 1
ATOM 693 N N . THR A 1 88 ? 24.423 3.446 -30.885 1.00 93.69 88 THR A N 1
ATOM 694 C CA . THR A 1 88 ? 25.152 3.275 -29.619 1.00 93.69 88 THR A CA 1
ATOM 695 C C . THR A 1 88 ? 24.596 4.139 -28.485 1.00 93.69 88 THR A C 1
ATOM 697 O O . THR A 1 88 ? 24.712 3.771 -27.314 1.00 93.69 88 THR A O 1
ATOM 700 N N . ARG A 1 89 ? 23.951 5.271 -28.796 1.00 95.88 89 ARG A N 1
ATOM 701 C CA . ARG A 1 89 ? 23.293 6.125 -27.797 1.00 95.88 89 ARG A CA 1
ATOM 702 C C . ARG A 1 89 ? 22.041 5.456 -27.254 1.00 95.88 89 ARG A C 1
ATOM 704 O O . ARG A 1 89 ? 21.819 5.522 -26.049 1.00 95.88 89 ARG A O 1
ATOM 711 N N . VAL A 1 90 ? 21.264 4.806 -28.123 1.00 94.12 90 VAL A N 1
ATOM 712 C CA . VAL A 1 90 ? 20.070 4.047 -27.722 1.00 94.12 90 VAL A CA 1
ATOM 713 C C . VAL A 1 90 ? 20.483 2.856 -26.866 1.00 94.12 90 VAL A C 1
ATOM 715 O O . VAL A 1 90 ? 19.931 2.677 -25.785 1.00 94.12 90 VAL A O 1
ATOM 718 N N . GLN A 1 91 ? 21.520 2.118 -27.275 1.00 93.38 91 GLN A N 1
ATOM 719 C CA . GLN A 1 91 ? 22.068 1.014 -26.483 1.00 93.38 91 GLN A CA 1
ATOM 720 C C . GLN A 1 91 ? 22.421 1.469 -25.058 1.00 93.38 91 GLN A C 1
ATOM 722 O O . GLN A 1 91 ? 21.861 0.956 -24.089 1.00 93.38 91 GLN A O 1
ATOM 727 N N . ARG A 1 92 ? 23.263 2.503 -24.929 1.00 96.38 92 ARG A N 1
ATOM 728 C CA . ARG A 1 92 ? 23.692 3.028 -23.625 1.00 96.38 92 ARG A CA 1
ATOM 729 C C . ARG A 1 92 ? 22.523 3.542 -22.782 1.00 96.38 92 ARG A C 1
ATOM 731 O O . ARG A 1 92 ? 22.480 3.281 -21.585 1.00 96.38 92 ARG A O 1
ATOM 738 N N . ALA A 1 93 ? 21.580 4.260 -23.394 1.00 96.44 93 ALA A N 1
ATOM 739 C CA . ALA A 1 93 ? 20.413 4.776 -22.686 1.00 96.44 93 ALA A CA 1
ATOM 740 C C . ALA A 1 93 ? 19.542 3.638 -22.134 1.00 96.44 93 ALA A C 1
ATOM 742 O O . ALA A 1 93 ? 19.154 3.677 -20.972 1.00 96.44 93 ALA A O 1
ATOM 743 N N . THR A 1 94 ? 19.280 2.595 -22.931 1.00 96.81 94 THR A N 1
ATOM 744 C CA . THR A 1 94 ? 18.481 1.446 -22.472 1.00 96.81 94 THR A CA 1
ATOM 745 C C . THR A 1 94 ? 19.170 0.658 -21.351 1.00 96.81 94 THR A C 1
ATOM 747 O O . THR A 1 94 ? 18.503 0.226 -20.415 1.00 96.81 94 THR A O 1
ATOM 750 N N . GLU A 1 95 ? 20.499 0.518 -21.379 1.00 95.56 95 GLU A N 1
ATOM 751 C CA . GLU A 1 95 ? 21.276 -0.107 -20.295 1.00 95.56 95 GLU A CA 1
ATOM 752 C C . GLU A 1 95 ? 21.217 0.699 -18.990 1.00 95.56 95 GLU A C 1
ATOM 754 O O . GLU A 1 95 ? 21.012 0.137 -17.909 1.00 95.56 95 GLU A O 1
ATOM 759 N N . GLU A 1 96 ? 21.350 2.024 -19.083 1.00 97.19 96 GLU A N 1
ATOM 760 C CA . GLU A 1 96 ? 21.231 2.919 -17.933 1.00 97.19 96 GLU A CA 1
ATOM 761 C C . GLU A 1 96 ? 19.816 2.881 -17.340 1.00 97.19 96 GLU A C 1
ATOM 763 O O . GLU A 1 96 ? 19.660 2.736 -16.126 1.00 97.19 96 GLU A O 1
ATOM 768 N N . MET A 1 97 ?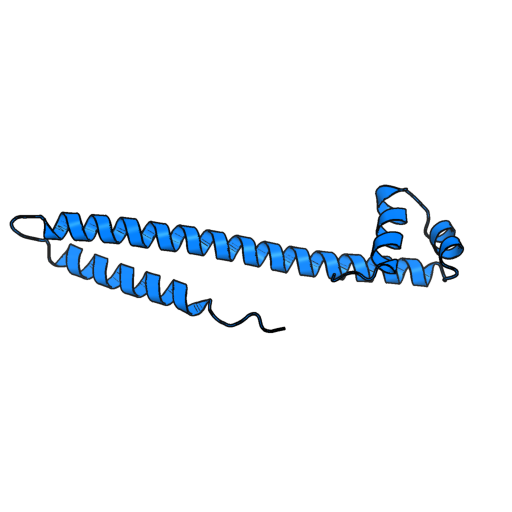 18.781 2.928 -18.186 1.00 96.69 97 MET A N 1
ATOM 769 C CA . MET A 1 97 ? 17.383 2.840 -17.754 1.00 96.69 97 MET A CA 1
ATOM 770 C C . MET A 1 97 ? 17.100 1.541 -16.997 1.00 96.69 97 MET A C 1
ATOM 772 O O . MET A 1 97 ? 16.511 1.590 -15.922 1.00 96.69 97 MET A O 1
ATOM 776 N N . LEU A 1 98 ? 17.568 0.393 -17.495 1.00 95.38 98 LEU A N 1
ATOM 777 C CA . LEU A 1 98 ? 17.374 -0.892 -16.813 1.00 95.38 98 LEU A CA 1
ATOM 778 C C . LEU A 1 98 ? 18.125 -0.972 -15.487 1.00 95.38 98 LEU A C 1
ATOM 780 O O . LEU A 1 98 ? 17.602 -1.503 -14.513 1.00 95.38 98 LEU A O 1
ATOM 784 N N . THR A 1 99 ? 19.320 -0.384 -15.417 1.00 95.06 99 THR A N 1
ATOM 785 C CA . THR A 1 99 ? 20.071 -0.287 -14.158 1.00 95.06 99 THR A CA 1
ATOM 786 C C . THR A 1 99 ? 19.305 0.539 -13.121 1.00 95.06 99 THR A C 1
ATOM 788 O O . THR A 1 99 ? 19.266 0.185 -11.943 1.00 95.06 99 THR A O 1
ATOM 791 N N . ILE A 1 100 ? 18.681 1.644 -13.545 1.00 95.00 100 ILE A N 1
ATOM 792 C CA . ILE A 1 100 ? 17.851 2.479 -12.671 1.00 95.00 100 ILE A CA 1
ATOM 793 C C . ILE A 1 100 ? 16.596 1.720 -12.230 1.00 95.00 100 ILE A C 1
ATOM 795 O O . ILE A 1 100 ? 16.300 1.734 -11.039 1.00 95.00 100 ILE A O 1
ATOM 799 N N . ILE A 1 101 ? 15.898 1.048 -13.151 1.00 94.50 101 ILE A N 1
ATOM 800 C CA . ILE A 1 101 ? 14.693 0.260 -12.848 1.00 94.50 101 ILE A CA 1
ATOM 801 C C . ILE A 1 101 ? 15.013 -0.828 -11.817 1.00 94.50 101 ILE A C 1
ATOM 803 O O . ILE A 1 101 ? 14.373 -0.871 -10.772 1.00 94.50 101 ILE A O 1
ATOM 807 N N . HIS A 1 102 ? 16.070 -1.615 -12.032 1.00 91.19 102 HIS A N 1
ATOM 808 C CA . HIS A 1 102 ? 16.468 -2.672 -11.099 1.00 91.19 102 HIS A CA 1
ATOM 809 C C . HIS A 1 102 ? 16.865 -2.129 -9.717 1.00 91.19 102 HIS A C 1
ATOM 811 O O . HIS A 1 102 ? 16.556 -2.725 -8.685 1.00 91.19 102 HIS A O 1
ATOM 817 N N . ARG A 1 103 ? 17.522 -0.961 -9.667 1.00 91.94 103 ARG A N 1
ATOM 818 C CA . ARG A 1 103 ? 17.826 -0.292 -8.396 1.00 91.94 103 ARG A CA 1
ATOM 819 C C . ARG A 1 103 ? 16.555 0.159 -7.673 1.00 91.94 103 ARG A C 1
ATOM 821 O O . ARG A 1 103 ? 16.511 0.066 -6.456 1.00 91.94 103 ARG A O 1
ATOM 828 N N . LEU A 1 104 ? 15.563 0.689 -8.390 1.00 88.69 104 LEU A N 1
ATOM 829 C CA . LEU A 1 104 ? 14.301 1.136 -7.790 1.00 88.69 104 LEU A CA 1
ATOM 830 C C . LEU A 1 104 ? 13.473 -0.041 -7.265 1.00 88.69 104 LEU A C 1
ATOM 832 O O . LEU A 1 104 ? 12.903 0.079 -6.188 1.00 88.69 104 LEU A O 1
ATOM 836 N N . ASP A 1 105 ? 13.487 -1.172 -7.967 1.00 85.38 105 ASP A N 1
ATOM 837 C CA . ASP A 1 105 ? 12.805 -2.401 -7.548 1.00 85.38 105 ASP A CA 1
ATOM 838 C C . ASP A 1 105 ? 13.435 -3.015 -6.277 1.00 85.38 105 ASP A C 1
ATOM 840 O O . ASP A 1 105 ? 12.745 -3.377 -5.327 1.00 85.38 105 ASP A O 1
ATOM 844 N N . THR A 1 106 ? 14.771 -3.022 -6.186 1.00 74.94 106 THR A N 1
ATOM 845 C CA . THR A 1 106 ? 15.517 -3.592 -5.041 1.00 74.94 106 THR A CA 1
ATOM 846 C C . THR A 1 106 ? 15.554 -2.715 -3.782 1.00 74.94 106 THR A C 1
ATOM 848 O O . THR A 1 106 ? 15.835 -3.218 -2.695 1.00 74.94 106 THR A O 1
ATOM 851 N N . GLN A 1 107 ? 15.281 -1.407 -3.875 1.00 63.91 107 GLN A N 1
ATOM 852 C CA . GLN A 1 107 ? 15.292 -0.503 -2.708 1.00 63.91 107 GLN A CA 1
ATOM 853 C C . GLN A 1 107 ? 14.071 -0.678 -1.783 1.00 63.91 107 GLN A C 1
ATOM 855 O O . GLN A 1 107 ? 14.112 -0.202 -0.650 1.00 63.91 107 GLN A O 1
ATOM 860 N N . GLU A 1 108 ? 13.010 -1.359 -2.225 1.00 56.19 108 GLU A N 1
ATOM 861 C CA . GLU A 1 108 ? 11.782 -1.573 -1.440 1.00 56.19 108 GLU A CA 1
ATOM 862 C C . GLU A 1 108 ? 11.671 -2.978 -0.812 1.00 56.19 108 GLU A C 1
ATOM 864 O O . GLU A 1 108 ? 10.701 -3.253 -0.111 1.00 56.19 108 GLU A O 1
ATOM 869 N N . GLU A 1 109 ? 12.655 -3.869 -0.991 1.00 52.16 109 GLU A N 1
ATOM 870 C CA . GLU A 1 109 ? 12.686 -5.207 -0.362 1.00 52.16 109 GLU A CA 1
ATOM 871 C C . GLU A 1 109 ? 13.134 -5.197 1.119 1.00 52.16 109 GLU A C 1
ATOM 873 O O . GLU A 1 109 ? 13.613 -6.207 1.643 1.00 52.16 109 GLU A O 1
ATOM 878 N N . LEU A 1 110 ? 12.999 -4.077 1.841 1.00 46.34 110 LEU A N 1
ATOM 879 C CA . LEU A 1 110 ? 13.165 -4.123 3.295 1.00 46.34 110 LEU A CA 1
ATOM 880 C C . LEU A 1 110 ? 11.994 -4.924 3.881 1.00 46.34 110 LEU A C 1
ATOM 882 O O . LEU A 1 110 ? 10.840 -4.600 3.599 1.00 46.34 110 LEU A O 1
ATOM 886 N N . PRO A 1 111 ? 12.260 -5.982 4.669 1.00 44.91 111 PRO A N 1
ATOM 887 C CA . PRO A 1 111 ? 11.200 -6.825 5.181 1.00 44.91 111 PRO A CA 1
ATOM 888 C C . PRO A 1 111 ? 10.324 -5.987 6.107 1.00 44.91 111 PRO A C 1
ATOM 890 O O . PRO A 1 111 ? 10.802 -5.483 7.126 1.00 44.91 111 PRO A O 1
ATOM 893 N N . ASP A 1 112 ? 9.037 -5.897 5.777 1.00 49.69 112 ASP A N 1
ATOM 894 C CA . ASP A 1 112 ? 7.977 -5.610 6.740 1.00 49.69 112 ASP A CA 1
ATOM 895 C C . ASP A 1 112 ? 7.939 -6.769 7.753 1.00 49.69 112 ASP A C 1
ATOM 897 O O . ASP A 1 112 ? 7.117 -7.682 7.696 1.00 49.69 112 ASP A O 1
ATOM 901 N N . GLY A 1 113 ? 8.928 -6.773 8.645 1.00 49.47 113 GLY A N 1
ATOM 902 C CA . GLY A 1 113 ? 9.076 -7.690 9.761 1.00 49.47 113 GLY A CA 1
ATOM 903 C C . GLY A 1 113 ? 8.552 -7.033 11.026 1.00 49.47 113 GLY A C 1
ATOM 904 O O . GLY A 1 113 ? 9.315 -6.414 11.768 1.00 49.47 113 GLY A O 1
ATOM 905 N N . ILE A 1 114 ? 7.240 -7.168 11.228 1.00 42.53 114 ILE A N 1
ATOM 906 C CA . ILE A 1 114 ? 6.619 -7.257 12.558 1.00 42.53 114 ILE A CA 1
ATOM 907 C C . ILE A 1 114 ? 7.070 -8.568 13.207 1.00 42.53 114 ILE A C 1
ATOM 909 O O . ILE A 1 114 ? 7.064 -9.597 12.493 1.00 42.53 114 ILE A O 1
#

Radius of gyration: 26.27 Å; chains: 1; bounding box: 52×16×72 Å

Foldseek 3Di:
DQQDPLLVVLLCCVPPVVDDLVRNCVVVVHDSVVSVVSPVVSVVSVVVVVVVVVVVVVVVVVLVVLVVQLVVLVVQCVVQVPDPHRDPVSNVVSVVSVVVSVVVVVVPPPDPDD